Protein AF-A0AA38IEZ6-F1 (afdb_monomer_lite)

Organism: NCBI:txid2755281

Radius of gyration: 25.84 Å; chains: 1; bounding box: 54×24×77 Å

pLDDT: mean 73.47, std 15.0, range [37.97, 95.12]

Structure (mmCIF, N/CA/C/O backbone):
data_AF-A0AA38IEZ6-F1
#
_entry.id   AF-A0AA38IEZ6-F1
#
loop_
_atom_site.group_PDB
_atom_site.id
_atom_site.type_symbol
_atom_site.label_atom_id
_atom_site.label_alt_id
_atom_site.label_comp_id
_atom_site.label_asym_id
_atom_site.label_entity_id
_atom_site.label_seq_id
_atom_site.pdbx_PDB_ins_code
_atom_site.Cartn_x
_atom_site.Cartn_y
_atom_site.Cartn_z
_atom_site.occupancy
_atom_site.B_iso_or_equiv
_atom_site.auth_seq_id
_atom_site.auth_comp_id
_atom_site.auth_asym_id
_atom_site.auth_atom_id
_atom_site.pdbx_PDB_model_num
ATOM 1 N N . MET A 1 1 ? -11.748 -9.003 -2.152 1.00 40.09 1 MET A N 1
ATOM 2 C CA . MET A 1 1 ? -10.817 -9.930 -2.832 1.00 40.09 1 MET A CA 1
ATOM 3 C C . MET A 1 1 ? -11.011 -9.912 -4.355 1.00 40.09 1 MET A C 1
ATOM 5 O O . MET A 1 1 ? -10.017 -9.754 -5.035 1.00 40.09 1 MET A O 1
ATOM 9 N N . HIS A 1 2 ? -12.247 -9.848 -4.873 1.00 40.97 2 HIS A N 1
ATOM 10 C CA . HIS A 1 2 ? -12.588 -9.765 -6.315 1.00 40.97 2 HIS A CA 1
ATOM 11 C C . HIS A 1 2 ? -11.983 -8.635 -7.182 1.00 40.97 2 HIS A C 1
ATOM 13 O O . HIS A 1 2 ? -12.006 -8.731 -8.404 1.00 40.97 2 HIS A O 1
ATOM 19 N N . VAL A 1 3 ? -11.474 -7.542 -6.604 1.00 42.28 3 VAL A N 1
ATOM 20 C CA . VAL A 1 3 ? -10.930 -6.420 -7.402 1.00 42.28 3 VAL A CA 1
ATOM 21 C C . VAL A 1 3 ? -9.571 -6.771 -8.020 1.00 42.28 3 VAL A C 1
ATOM 23 O O . VAL A 1 3 ? -9.247 -6.277 -9.100 1.00 42.28 3 VAL A O 1
ATOM 26 N N . TRP A 1 4 ? -8.796 -7.625 -7.344 1.00 40.91 4 TRP A N 1
ATOM 27 C CA . TRP A 1 4 ? -7.467 -8.042 -7.787 1.00 40.91 4 TRP A CA 1
ATOM 28 C C . TRP A 1 4 ? -7.531 -9.056 -8.926 1.00 40.91 4 TRP A C 1
ATOM 30 O O . TRP A 1 4 ? -6.779 -8.903 -9.883 1.00 40.91 4 TRP A O 1
ATOM 40 N N . ASP A 1 5 ? -8.480 -9.993 -8.874 1.00 44.06 5 ASP A N 1
ATOM 41 C CA . ASP A 1 5 ? -8.649 -11.026 -9.903 1.00 44.06 5 ASP A CA 1
ATOM 42 C C . ASP A 1 5 ? -8.989 -10.396 -11.269 1.00 44.06 5 ASP A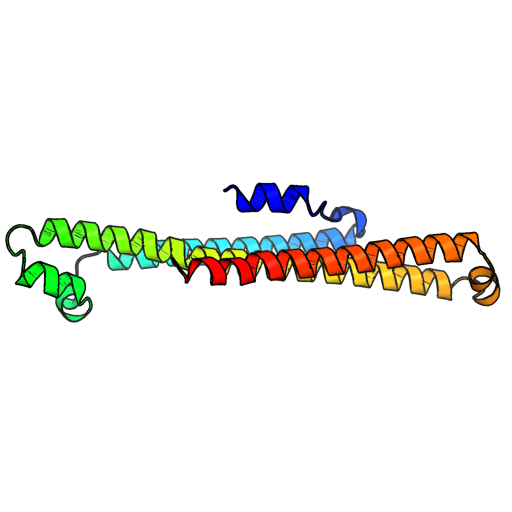 C 1
ATOM 44 O O . ASP A 1 5 ? -8.340 -10.683 -12.275 1.00 44.06 5 ASP A O 1
ATOM 48 N N . ASN A 1 6 ? -9.881 -9.396 -11.282 1.00 44.28 6 ASN A N 1
ATOM 49 C CA . ASN A 1 6 ? -10.198 -8.633 -12.497 1.00 44.28 6 ASN A CA 1
ATOM 50 C C . ASN A 1 6 ? -9.051 -7.718 -12.970 1.00 44.28 6 ASN A C 1
ATOM 52 O O . ASN A 1 6 ? -8.988 -7.372 -14.143 1.00 44.28 6 ASN A O 1
ATOM 56 N N . LEU A 1 7 ? -8.161 -7.267 -12.075 1.00 41.12 7 LEU A N 1
ATOM 57 C CA . LEU A 1 7 ? -6.983 -6.472 -12.460 1.00 41.12 7 LEU A CA 1
ATOM 58 C C . LEU A 1 7 ? -5.902 -7.342 -13.105 1.00 41.12 7 LEU A C 1
ATOM 60 O O . LEU A 1 7 ? -5.238 -6.884 -14.031 1.00 41.12 7 LEU A O 1
ATOM 64 N N . SER A 1 8 ? -5.718 -8.573 -12.626 1.00 45.84 8 SER A N 1
ATOM 65 C CA . SER A 1 8 ? -4.728 -9.501 -13.176 1.00 45.84 8 SER A CA 1
ATOM 66 C C . SER A 1 8 ? -5.101 -10.057 -14.549 1.00 45.84 8 SER A C 1
ATOM 68 O O . SER A 1 8 ? -4.201 -10.376 -15.322 1.00 45.84 8 SER A O 1
ATOM 70 N N . GLU A 1 9 ? -6.395 -10.155 -14.866 1.00 46.94 9 GLU A N 1
ATOM 71 C CA . GLU A 1 9 ? -6.867 -10.671 -16.159 1.00 46.94 9 GLU A CA 1
ATOM 72 C C . GLU A 1 9 ? -6.794 -9.631 -17.289 1.00 46.94 9 GLU A C 1
ATOM 74 O O . GLU A 1 9 ? -6.421 -9.975 -18.409 1.00 46.94 9 GLU A O 1
ATOM 79 N N . GLU A 1 10 ? -7.078 -8.353 -17.012 1.00 45.31 10 GLU A N 1
ATOM 80 C CA . GLU A 1 10 ? -7.051 -7.290 -18.036 1.00 45.31 10 GLU A CA 1
ATOM 81 C C . GLU A 1 10 ? -5.640 -6.753 -18.324 1.00 45.31 10 GLU A C 1
ATOM 83 O O . GLU A 1 10 ? -5.373 -6.219 -19.397 1.00 45.31 10 GLU A O 1
ATOM 88 N N . LEU A 1 11 ? -4.712 -6.888 -17.377 1.00 47.78 11 LEU A N 1
ATOM 89 C CA . LEU A 1 11 ? -3.379 -6.295 -17.444 1.00 47.78 11 LEU A CA 1
ATOM 90 C C . LEU A 1 11 ? -2.327 -7.384 -17.257 1.00 47.78 11 LEU A C 1
ATOM 92 O O . LEU A 1 11 ? -1.757 -7.498 -16.180 1.00 47.78 11 LEU A O 1
ATOM 96 N N . THR A 1 12 ? -2.029 -8.162 -18.306 1.00 53.09 12 THR A N 1
ATOM 97 C CA . THR A 1 12 ? -0.902 -9.124 -18.314 1.00 53.09 12 THR A CA 1
ATOM 98 C C . THR A 1 12 ? 0.383 -8.381 -17.957 1.00 53.09 12 THR A C 1
ATOM 100 O O . THR A 1 12 ? 0.926 -7.717 -18.830 1.00 53.09 12 THR A O 1
ATOM 103 N N . PRO A 1 13 ? 0.903 -8.404 -16.721 1.00 55.72 13 PRO A N 1
ATOM 104 C CA . PRO A 1 13 ? 2.008 -7.529 -16.345 1.00 55.72 13 PRO A CA 1
ATOM 105 C C . PRO A 1 13 ? 3.244 -7.863 -17.189 1.00 55.72 13 PRO A C 1
ATOM 107 O O . PRO A 1 13 ? 3.485 -9.024 -17.511 1.00 55.72 13 PRO A O 1
ATOM 110 N N . TRP A 1 14 ? 4.021 -6.849 -17.591 1.00 58.88 14 TRP A N 1
ATOM 111 C CA . TRP A 1 14 ? 5.338 -7.136 -18.161 1.00 58.88 14 TRP A CA 1
ATOM 112 C C . TRP A 1 14 ? 6.157 -7.868 -17.116 1.00 58.88 14 TRP A C 1
ATOM 114 O O . TRP A 1 14 ? 6.296 -7.383 -15.989 1.00 58.88 14 TRP A O 1
ATOM 124 N N . ASP A 1 15 ? 6.662 -9.030 -17.510 1.00 60.34 15 ASP A N 1
ATOM 125 C CA . ASP A 1 15 ? 7.469 -9.841 -16.629 1.00 60.34 15 ASP A CA 1
ATOM 126 C C . ASP A 1 15 ? 8.723 -9.052 -16.240 1.00 60.34 15 ASP A C 1
ATOM 128 O O . ASP A 1 15 ? 9.416 -8.491 -17.096 1.00 60.34 15 ASP A O 1
ATOM 132 N N . ILE A 1 16 ? 8.994 -8.965 -14.939 1.00 59.84 16 ILE A N 1
ATOM 133 C CA . ILE A 1 16 ? 10.110 -8.175 -14.394 1.00 59.84 16 ILE A CA 1
ATOM 134 C C . ILE A 1 16 ? 11.444 -8.718 -14.935 1.00 59.84 16 ILE A C 1
ATOM 136 O O . ILE A 1 16 ? 12.420 -7.973 -15.083 1.00 59.84 16 ILE A O 1
ATOM 140 N N . ASP A 1 17 ? 11.460 -9.993 -15.318 1.00 58.56 17 ASP A N 1
ATOM 141 C CA . ASP A 1 17 ? 12.604 -10.684 -15.901 1.00 58.56 17 ASP A CA 1
ATOM 142 C C . ASP A 1 17 ? 12.921 -10.237 -17.337 1.00 58.56 17 ASP A C 1
ATOM 144 O O . ASP A 1 17 ? 14.074 -10.315 -17.770 1.00 58.56 17 ASP A O 1
ATOM 148 N N . ALA A 1 18 ? 11.962 -9.633 -18.048 1.00 60.78 18 ALA A N 1
ATOM 149 C CA . ALA A 1 18 ? 12.185 -9.065 -19.378 1.00 60.78 18 ALA A CA 1
ATOM 150 C C . ALA A 1 18 ? 13.033 -7.776 -19.355 1.00 60.78 18 ALA A C 1
ATOM 152 O O . ALA A 1 18 ? 13.554 -7.356 -20.388 1.00 60.78 18 ALA A O 1
ATOM 153 N N . ALA A 1 19 ? 13.204 -7.137 -18.190 1.00 58.97 19 ALA A N 1
ATOM 154 C CA . ALA A 1 19 ? 13.924 -5.867 -18.050 1.00 58.97 19 ALA A CA 1
ATOM 155 C C . ALA A 1 19 ? 15.460 -6.014 -17.943 1.00 58.97 19 ALA A C 1
ATOM 157 O O . ALA A 1 19 ? 16.176 -5.015 -17.782 1.00 58.97 19 ALA A O 1
ATOM 158 N N . GLY A 1 20 ? 15.972 -7.246 -18.002 1.00 68.25 20 GLY A N 1
ATOM 159 C CA . GLY A 1 20 ? 17.384 -7.579 -17.824 1.00 68.25 20 GLY A CA 1
ATOM 160 C C . GLY A 1 20 ? 17.805 -7.700 -16.347 1.00 68.25 20 GLY A C 1
ATOM 161 O O . GLY A 1 20 ? 17.210 -7.078 -15.458 1.00 68.25 20 GLY A O 1
ATOM 162 N N . PRO A 1 21 ? 18.870 -8.469 -16.050 1.00 72.94 21 PRO A N 1
ATOM 163 C CA . PRO A 1 21 ? 19.185 -8.944 -14.696 1.00 72.94 21 PRO A CA 1
ATOM 164 C C . PRO A 1 21 ? 19.508 -7.820 -13.701 1.00 72.94 21 PRO A C 1
ATOM 166 O O . PRO A 1 21 ? 19.157 -7.893 -12.522 1.00 72.94 21 PRO A O 1
ATOM 169 N N . GLN A 1 22 ? 20.139 -6.737 -14.162 1.00 73.94 22 GLN A N 1
ATOM 170 C CA . GLN A 1 22 ? 20.483 -5.598 -13.306 1.00 73.94 22 GLN A CA 1
ATOM 171 C C . GLN A 1 22 ? 19.254 -4.745 -12.950 1.00 73.94 22 GLN A C 1
ATOM 173 O O . GLN A 1 22 ? 19.155 -4.222 -11.837 1.00 73.94 22 GLN A O 1
ATOM 178 N N . THR A 1 23 ? 18.297 -4.625 -13.875 1.00 70.19 23 THR A N 1
ATOM 179 C CA . THR A 1 23 ? 17.036 -3.902 -13.658 1.00 70.19 23 THR A CA 1
ATOM 180 C C . THR A 1 23 ? 16.113 -4.682 -12.737 1.00 70.19 23 THR A C 1
ATOM 182 O O . THR A 1 23 ? 15.626 -4.105 -11.766 1.00 70.19 23 THR A O 1
ATOM 185 N N . SER A 1 24 ? 15.946 -5.984 -12.989 1.00 74.31 24 SER A N 1
ATOM 186 C CA . SER A 1 24 ? 15.128 -6.880 -12.163 1.00 74.31 24 SER A CA 1
ATOM 187 C C . SER A 1 24 ? 15.598 -6.857 -10.703 1.00 74.31 24 SER A C 1
ATOM 189 O O . SER A 1 24 ? 14.815 -6.574 -9.796 1.00 74.31 24 SER A O 1
ATOM 191 N N . LYS A 1 25 ? 16.913 -6.955 -10.458 1.00 78.62 25 LYS A N 1
ATOM 192 C CA . LYS A 1 25 ? 17.486 -6.880 -9.100 1.00 78.62 25 LYS A CA 1
ATOM 193 C C . LYS A 1 25 ? 17.247 -5.536 -8.396 1.00 78.62 25 LYS A C 1
ATOM 195 O O . LYS A 1 25 ? 17.080 -5.503 -7.177 1.00 78.62 25 LYS A O 1
ATOM 200 N N . SER A 1 26 ? 17.250 -4.423 -9.133 1.00 78.62 26 SER A N 1
ATOM 201 C CA . SER A 1 26 ? 16.949 -3.096 -8.571 1.00 78.62 26 SER A CA 1
ATOM 202 C C . SER A 1 26 ? 15.469 -2.965 -8.203 1.00 78.62 26 SER A C 1
ATOM 204 O O . SER A 1 26 ? 15.147 -2.505 -7.106 1.00 78.62 26 SER A O 1
ATOM 206 N N . ILE A 1 27 ? 14.579 -3.438 -9.079 1.00 79.56 27 ILE A N 1
ATOM 207 C CA . ILE A 1 27 ? 13.128 -3.447 -8.858 1.00 79.56 27 ILE A CA 1
ATOM 208 C C . ILE A 1 27 ? 12.779 -4.335 -7.656 1.00 79.56 27 ILE A C 1
ATOM 210 O O . ILE A 1 27 ? 12.079 -3.883 -6.754 1.00 79.56 27 ILE A O 1
ATOM 214 N N . GLN A 1 28 ? 13.351 -5.540 -7.563 1.00 80.88 28 GLN A N 1
ATOM 215 C CA . GLN A 1 28 ? 13.147 -6.445 -6.424 1.00 80.88 28 GLN A CA 1
ATOM 216 C C . GLN A 1 28 ? 13.588 -5.838 -5.086 1.00 80.88 28 GLN A C 1
ATOM 218 O O . GLN A 1 28 ? 12.910 -6.009 -4.073 1.00 80.88 28 GLN A O 1
ATOM 223 N N . ARG A 1 29 ? 14.709 -5.104 -5.053 1.00 82.75 29 ARG A N 1
ATOM 224 C CA . ARG A 1 29 ? 15.140 -4.402 -3.832 1.00 82.75 29 ARG A CA 1
ATOM 225 C C . ARG A 1 29 ? 14.131 -3.339 -3.409 1.00 82.75 29 ARG A C 1
ATOM 227 O O . ARG A 1 29 ? 13.819 -3.254 -2.228 1.00 82.75 29 ARG A O 1
ATOM 234 N N . GLN A 1 30 ? 13.623 -2.559 -4.360 1.00 83.31 30 GLN A N 1
ATOM 235 C CA . GLN A 1 30 ? 12.640 -1.511 -4.082 1.00 83.31 30 GLN A CA 1
ATOM 236 C C . GLN A 1 30 ? 11.296 -2.095 -3.633 1.00 83.31 30 GLN A C 1
ATOM 238 O O . GLN A 1 30 ? 10.728 -1.597 -2.665 1.00 83.31 30 GLN A O 1
ATOM 243 N N . LEU A 1 31 ? 10.835 -3.181 -4.262 1.00 82.56 31 LEU A N 1
ATOM 244 C CA . LEU A 1 31 ? 9.654 -3.936 -3.827 1.00 82.56 31 LEU A CA 1
ATOM 245 C C . LEU A 1 31 ? 9.791 -4.384 -2.373 1.00 82.56 31 LEU A C 1
ATOM 247 O O . LEU A 1 31 ? 8.929 -4.072 -1.560 1.00 82.56 31 LEU A O 1
ATOM 251 N N . ARG A 1 32 ? 10.925 -4.994 -2.014 1.00 84.00 32 ARG A N 1
ATOM 252 C CA . ARG A 1 32 ? 11.183 -5.422 -0.634 1.00 84.00 32 ARG A CA 1
ATOM 253 C C . ARG A 1 32 ? 11.159 -4.255 0.358 1.00 84.00 32 ARG A C 1
ATOM 255 O O . ARG A 1 32 ? 10.655 -4.398 1.466 1.00 84.00 32 ARG A O 1
ATOM 262 N N . THR A 1 33 ? 11.692 -3.089 -0.013 1.00 85.81 33 THR A N 1
ATOM 263 C CA . THR A 1 33 ? 11.619 -1.891 0.841 1.00 85.81 33 THR A CA 1
ATOM 264 C C . THR A 1 33 ? 10.176 -1.435 1.049 1.00 85.81 33 THR A C 1
ATOM 266 O O . THR A 1 33 ? 9.795 -1.121 2.174 1.00 85.81 33 THR A O 1
ATOM 269 N N . VAL A 1 34 ? 9.365 -1.422 -0.011 1.00 85.94 34 VAL A N 1
ATOM 270 C CA . VAL A 1 34 ? 7.946 -1.044 0.060 1.00 85.94 34 VAL A CA 1
ATOM 271 C C . VAL A 1 34 ? 7.163 -2.037 0.917 1.00 85.94 34 VAL A C 1
ATOM 273 O O . VAL A 1 34 ? 6.398 -1.611 1.777 1.00 85.94 34 VAL A O 1
ATOM 276 N N . GLU A 1 35 ? 7.402 -3.338 0.755 1.00 86.75 35 GLU A N 1
ATOM 277 C CA . GLU A 1 35 ? 6.793 -4.390 1.578 1.00 86.75 35 GLU A CA 1
ATOM 278 C C . GLU A 1 35 ? 7.089 -4.193 3.068 1.00 86.75 35 GLU A C 1
ATOM 280 O O . GLU A 1 35 ? 6.175 -4.252 3.890 1.00 86.75 35 GLU A O 1
ATOM 285 N N . ILE A 1 36 ? 8.344 -3.891 3.425 1.00 90.50 36 ILE A N 1
ATOM 286 C CA . ILE A 1 36 ? 8.733 -3.618 4.816 1.00 90.50 36 ILE A CA 1
ATOM 287 C C . ILE A 1 36 ? 7.993 -2.388 5.353 1.00 90.50 36 ILE A C 1
ATOM 289 O O . ILE A 1 36 ? 7.458 -2.433 6.458 1.00 90.50 36 ILE A O 1
ATOM 293 N N . ILE A 1 37 ? 7.920 -1.301 4.579 1.00 89.06 37 ILE A N 1
ATOM 294 C CA . ILE A 1 37 ? 7.207 -0.081 4.988 1.00 89.06 37 ILE A CA 1
ATOM 295 C C . ILE A 1 37 ? 5.720 -0.372 5.215 1.00 89.06 37 ILE A C 1
ATOM 297 O O . ILE A 1 37 ? 5.166 0.037 6.234 1.00 89.06 37 ILE A O 1
ATOM 301 N N . VAL A 1 38 ? 5.079 -1.104 4.300 1.00 87.94 38 VAL A N 1
ATOM 302 C CA . VAL A 1 38 ? 3.666 -1.490 4.421 1.00 87.94 38 VAL A CA 1
ATOM 303 C C . VAL A 1 38 ? 3.447 -2.378 5.645 1.00 87.94 38 VAL A C 1
ATOM 305 O O . VAL A 1 38 ? 2.492 -2.162 6.387 1.00 87.94 38 VAL A O 1
ATOM 308 N N . MET A 1 39 ? 4.337 -3.337 5.899 1.00 90.25 39 MET A N 1
ATOM 309 C CA . MET A 1 39 ? 4.261 -4.204 7.075 1.00 90.25 39 MET A CA 1
ATOM 310 C C . MET A 1 39 ? 4.368 -3.399 8.376 1.00 90.25 39 MET A C 1
ATOM 312 O O . MET A 1 39 ? 3.559 -3.587 9.283 1.00 90.25 39 MET A O 1
ATOM 316 N N . VAL A 1 40 ? 5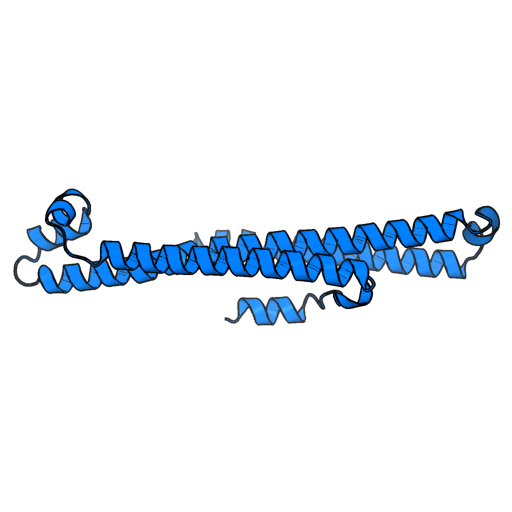.318 -2.465 8.459 1.00 92.56 40 VAL A N 1
ATOM 317 C CA . VAL A 1 40 ? 5.475 -1.579 9.623 1.00 92.56 40 VAL A CA 1
ATOM 318 C C . VAL A 1 40 ? 4.243 -0.689 9.804 1.00 92.56 40 VAL A C 1
ATOM 320 O O . VAL A 1 40 ? 3.759 -0.544 10.925 1.00 92.56 40 VAL A O 1
ATOM 323 N N . ALA A 1 41 ? 3.692 -0.138 8.720 1.00 89.38 41 ALA A N 1
ATOM 324 C CA . ALA A 1 41 ? 2.476 0.670 8.770 1.00 89.38 41 ALA A CA 1
ATOM 325 C C . ALA A 1 41 ? 1.268 -0.141 9.267 1.00 89.38 41 ALA A C 1
ATOM 327 O O . ALA A 1 41 ? 0.528 0.329 10.130 1.00 89.38 41 ALA A O 1
ATOM 328 N N . LEU A 1 42 ? 1.104 -1.381 8.793 1.00 89.00 42 LEU A N 1
ATOM 329 C CA . LEU A 1 42 ? 0.052 -2.289 9.253 1.00 89.00 42 LEU A CA 1
ATOM 330 C C . LEU A 1 42 ? 0.190 -2.604 10.744 1.00 89.00 42 LEU A C 1
ATOM 332 O O . LEU A 1 42 ? -0.777 -2.458 11.493 1.00 89.00 42 LEU A O 1
ATOM 336 N N . LEU A 1 43 ? 1.391 -2.961 11.203 1.00 91.50 43 LEU A N 1
ATOM 337 C CA . LEU A 1 43 ? 1.652 -3.189 12.626 1.00 91.50 43 LEU A CA 1
ATOM 338 C C . LEU A 1 43 ? 1.351 -1.938 13.461 1.00 91.50 43 LEU A C 1
ATOM 340 O O . LEU A 1 43 ? 0.715 -2.045 14.508 1.00 91.50 43 LEU A O 1
ATOM 344 N N . GLY A 1 44 ? 1.728 -0.755 12.970 1.00 91.12 44 GLY A N 1
ATOM 345 C CA . GLY A 1 44 ? 1.406 0.524 13.600 1.00 91.12 44 GLY A CA 1
ATOM 346 C C . GLY A 1 44 ? -0.100 0.763 13.718 1.00 91.12 44 GLY A C 1
ATOM 347 O O . GLY A 1 44 ? -0.572 1.155 14.782 1.00 91.12 44 GLY A O 1
ATOM 348 N N . THR A 1 45 ? -0.876 0.470 12.671 1.00 88.81 45 THR A N 1
ATOM 349 C CA . THR A 1 45 ? -2.344 0.617 12.704 1.00 88.81 45 THR A CA 1
ATOM 350 C C . THR A 1 45 ? -3.015 -0.361 13.661 1.00 88.81 45 THR A C 1
ATOM 352 O O . THR A 1 45 ? -3.935 0.027 14.376 1.00 88.81 45 THR A O 1
ATOM 355 N N . VAL A 1 46 ? -2.525 -1.600 13.740 1.00 87.50 46 VAL A N 1
ATOM 356 C CA . VAL A 1 46 ? -3.011 -2.594 14.704 1.00 87.50 46 VAL A CA 1
ATOM 357 C C . VAL A 1 46 ? -2.688 -2.149 16.128 1.00 87.50 46 VAL A C 1
ATOM 359 O O . VAL A 1 46 ? -3.571 -2.153 16.982 1.00 87.50 46 VAL A O 1
ATOM 362 N N . PHE A 1 47 ? -1.456 -1.702 16.380 1.00 90.31 47 PHE A N 1
ATOM 363 C CA . PHE A 1 47 ? -1.038 -1.209 17.692 1.00 90.31 47 PHE A CA 1
ATOM 364 C C . PHE A 1 47 ? -1.847 0.018 18.128 1.00 90.31 47 PHE A C 1
ATOM 366 O O . PHE A 1 47 ? -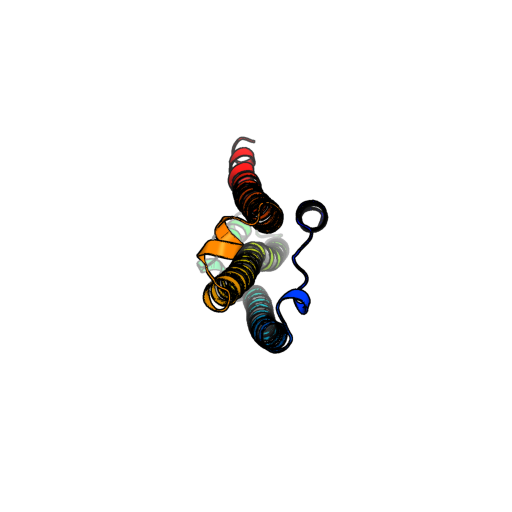2.336 0.064 19.256 1.00 90.31 47 PHE A O 1
ATOM 373 N N . ALA A 1 48 ? -2.059 0.975 17.222 1.00 87.56 48 ALA A N 1
ATOM 374 C CA . ALA A 1 48 ? -2.917 2.128 17.469 1.00 87.56 48 ALA A CA 1
ATOM 375 C C . ALA A 1 48 ? -4.361 1.699 17.769 1.00 87.56 48 ALA A C 1
ATOM 377 O O . ALA A 1 48 ? -4.947 2.163 18.742 1.00 87.56 48 ALA A O 1
ATOM 378 N N . GLY A 1 49 ? -4.915 0.763 16.991 1.00 85.62 49 GLY A N 1
ATOM 379 C CA . GLY A 1 49 ? -6.243 0.196 17.229 1.00 85.62 49 GLY A CA 1
ATOM 380 C C . GLY A 1 49 ? -6.373 -0.433 18.618 1.00 85.62 49 GLY A C 1
ATOM 381 O O . GLY A 1 49 ? -7.331 -0.148 19.331 1.00 85.62 49 GLY A O 1
ATOM 382 N N . PHE A 1 50 ? -5.384 -1.222 19.047 1.00 85.38 50 PHE A N 1
ATOM 383 C CA . PHE A 1 50 ? -5.350 -1.790 20.398 1.00 85.38 50 PHE A CA 1
ATOM 384 C C . PHE A 1 50 ? -5.248 -0.722 21.489 1.00 85.38 50 PHE A C 1
ATOM 386 O O . PHE A 1 50 ? -5.932 -0.841 22.506 1.00 85.38 50 PHE A O 1
ATOM 393 N N . ALA A 1 51 ? -4.457 0.333 21.280 1.00 85.62 51 ALA A N 1
ATOM 394 C CA . ALA A 1 51 ? -4.343 1.434 22.234 1.00 85.62 51 ALA A CA 1
ATOM 395 C C . ALA A 1 51 ? -5.700 2.115 22.503 1.00 85.62 51 ALA A C 1
ATOM 397 O O . ALA A 1 51 ? -5.967 2.497 23.637 1.00 85.62 51 ALA A O 1
ATOM 398 N N . PHE A 1 52 ? -6.589 2.190 21.505 1.00 81.81 52 PHE A N 1
ATOM 399 C CA . PHE A 1 52 ? -7.950 2.725 21.671 1.00 81.81 52 PHE A CA 1
ATOM 400 C C . PHE A 1 52 ? -8.923 1.779 22.397 1.00 81.81 52 PHE A C 1
ATOM 402 O O . PHE A 1 52 ? -9.928 2.223 22.967 1.00 81.81 52 PHE A O 1
ATOM 409 N N . VAL A 1 53 ? -8.648 0.472 22.403 1.00 81.81 53 VAL A N 1
ATOM 410 C CA . VAL A 1 53 ? -9.471 -0.508 23.130 1.00 81.81 53 VAL A CA 1
ATOM 411 C C . VAL A 1 53 ? -9.235 -0.405 24.636 1.00 81.81 53 VAL A C 1
ATOM 413 O O . VAL A 1 53 ? -10.187 -0.568 25.404 1.00 81.81 53 VAL A O 1
ATOM 416 N N . VAL A 1 54 ? -8.014 -0.069 25.068 1.00 83.31 54 VAL A N 1
ATOM 417 C CA . VAL A 1 54 ? -7.690 0.104 26.491 1.00 83.31 54 VAL A CA 1
ATOM 418 C C . VAL A 1 54 ? -8.595 1.193 27.088 1.00 83.31 54 VAL A C 1
ATOM 420 O O . VAL A 1 54 ? -8.625 2.309 26.575 1.00 83.31 54 VAL A O 1
ATOM 423 N N . PRO A 1 55 ? -9.409 0.879 28.111 1.00 75.00 55 PRO A N 1
ATOM 424 C CA . PRO A 1 55 ? -10.307 1.851 28.719 1.00 75.00 55 PRO A CA 1
ATOM 425 C C . PRO A 1 55 ? -9.509 2.929 29.456 1.00 75.00 55 PRO A C 1
ATOM 427 O O . PRO A 1 55 ? -8.648 2.619 30.278 1.00 75.00 55 PRO A O 1
ATOM 430 N N . SER A 1 56 ? -9.818 4.190 29.168 1.00 80.94 56 SER A N 1
ATOM 431 C CA . SER A 1 56 ? -9.277 5.357 29.859 1.00 80.94 56 SER A CA 1
ATOM 432 C C . SER A 1 56 ? -10.420 6.231 30.360 1.00 80.94 56 SER A C 1
ATOM 434 O O . SER A 1 56 ? -11.444 6.373 29.693 1.00 80.94 56 SER A O 1
ATOM 436 N N . GLU A 1 57 ? -10.252 6.869 31.518 1.00 75.75 57 GLU A N 1
ATOM 437 C CA . GLU A 1 57 ? -11.252 7.815 32.036 1.00 75.75 57 GLU A CA 1
ATOM 438 C C . GLU A 1 57 ? -11.450 9.022 31.100 1.00 75.75 57 GLU A C 1
ATOM 440 O O . GLU A 1 57 ? -12.522 9.629 31.071 1.00 75.75 57 GLU A O 1
ATOM 445 N N . LEU A 1 58 ? -10.452 9.321 30.258 1.00 81.00 58 LEU A N 1
ATOM 446 C CA . LEU A 1 58 ? -10.546 10.352 29.222 1.00 81.00 58 LEU A CA 1
ATOM 447 C C . LEU A 1 58 ? -11.473 9.975 28.056 1.00 81.00 58 LEU A C 1
ATOM 449 O O . LEU A 1 58 ? -11.868 10.859 27.289 1.00 81.00 58 LEU A O 1
ATOM 453 N N . ASP A 1 59 ? -11.838 8.700 27.899 1.00 80.44 59 ASP A N 1
ATOM 454 C CA . ASP A 1 59 ? -12.631 8.231 26.756 1.00 80.44 59 ASP A CA 1
ATOM 455 C C . ASP A 1 59 ? -14.009 8.895 26.715 1.00 80.44 59 ASP A C 1
ATOM 457 O O . ASP A 1 59 ? -14.514 9.220 25.642 1.00 80.44 59 ASP A O 1
ATOM 461 N N . TYR A 1 60 ? -14.588 9.168 27.884 1.00 76.12 60 TYR A N 1
ATOM 462 C CA . TYR A 1 60 ? -15.872 9.852 28.008 1.00 76.12 60 TYR A CA 1
ATOM 463 C C . TYR A 1 60 ? -15.831 11.297 27.489 1.00 76.12 60 TYR A C 1
ATOM 465 O O . TYR A 1 60 ? -16.819 11.807 26.962 1.00 76.12 60 TYR A O 1
ATOM 473 N N . GLN A 1 61 ? -14.684 11.964 27.633 1.00 79.38 61 GLN A N 1
ATOM 474 C CA . GLN A 1 61 ? -14.487 13.336 27.160 1.00 79.38 61 GLN A CA 1
ATOM 475 C C . GLN A 1 61 ? -14.080 13.379 25.684 1.00 79.38 61 GLN A C 1
ATOM 477 O O . GLN A 1 61 ? -14.430 14.318 24.975 1.00 79.38 61 GLN A O 1
ATOM 482 N N . THR A 1 62 ? -13.361 12.356 25.222 1.00 81.88 62 THR A N 1
ATOM 483 C CA . THR A 1 62 ? -12.763 12.320 23.882 1.00 81.88 62 THR A CA 1
ATOM 484 C C . THR A 1 62 ? -13.729 11.764 22.837 1.00 81.88 62 THR A C 1
ATOM 486 O O . THR A 1 62 ? -13.784 12.260 21.712 1.00 81.88 62 THR A O 1
ATOM 489 N N . PHE A 1 63 ? -14.527 10.753 23.191 1.00 85.94 63 PHE A N 1
ATOM 490 C CA . PHE A 1 63 ? -15.422 10.071 22.260 1.00 85.94 63 PHE A CA 1
ATOM 491 C C . PHE A 1 63 ? -16.883 10.431 22.515 1.00 85.94 63 PHE A C 1
ATOM 493 O O . PHE A 1 63 ? -17.529 9.914 23.427 1.00 85.94 63 PHE A O 1
ATOM 500 N N . PHE A 1 64 ? -17.447 11.252 21.626 1.00 88.50 64 PHE A N 1
ATOM 501 C CA . PHE A 1 64 ? -18.856 11.655 21.680 1.00 88.50 64 PHE A CA 1
ATOM 502 C C . PHE A 1 64 ? -19.825 10.460 21.753 1.00 88.50 64 PHE A C 1
ATOM 504 O O . PHE A 1 64 ? -20.805 10.496 22.493 1.00 88.50 64 PHE A O 1
ATOM 511 N N . VAL A 1 65 ? -19.525 9.372 21.036 1.00 89.94 65 VAL A N 1
ATOM 512 C CA . VAL A 1 65 ? -20.364 8.162 21.016 1.00 89.94 65 VAL A CA 1
ATOM 513 C C . VAL A 1 65 ? -20.394 7.466 22.380 1.00 89.94 65 VAL A C 1
ATOM 515 O O . VAL A 1 65 ? -21.454 7.017 22.808 1.00 89.94 65 VAL A O 1
ATOM 518 N N . VAL A 1 66 ? -19.265 7.425 23.097 1.00 89.69 66 VAL A N 1
ATOM 519 C CA . VAL A 1 66 ? -19.184 6.828 24.442 1.00 89.69 66 VAL A CA 1
ATOM 520 C C . VAL A 1 66 ? -20.030 7.630 25.430 1.00 89.69 66 VAL A C 1
ATOM 522 O O . VAL A 1 66 ? -20.793 7.051 26.205 1.00 89.69 66 VAL A O 1
ATOM 525 N N . LYS A 1 67 ? -19.968 8.964 25.344 1.00 89.56 67 LYS A N 1
ATOM 526 C CA . LYS A 1 67 ? -20.828 9.853 26.131 1.00 89.56 67 LYS A CA 1
ATOM 527 C C . LYS A 1 67 ? -22.311 9.605 25.850 1.00 89.56 67 LYS A C 1
ATOM 529 O O . LYS A 1 67 ? -23.084 9.374 26.774 1.00 89.56 67 LYS A O 1
ATOM 534 N N . LEU A 1 68 ? -22.695 9.560 24.575 1.00 93.00 68 LEU A N 1
ATOM 535 C CA . LEU A 1 68 ? -24.083 9.345 24.164 1.00 93.00 68 LEU A CA 1
ATOM 536 C C . LEU A 1 68 ? -24.639 7.995 24.651 1.00 93.00 68 LEU A C 1
ATOM 538 O O . LEU A 1 68 ? -25.773 7.938 25.128 1.00 93.00 68 LEU A O 1
ATOM 542 N N . ILE A 1 69 ? -23.830 6.932 24.582 1.00 92.62 69 ILE A N 1
ATOM 543 C CA . ILE A 1 69 ? -24.163 5.601 25.111 1.00 92.62 69 ILE A CA 1
ATOM 544 C C . ILE A 1 69 ? -24.391 5.654 26.625 1.00 92.62 69 ILE A C 1
ATOM 546 O O . ILE A 1 69 ? -25.366 5.086 27.113 1.00 92.62 69 ILE A O 1
ATOM 550 N N . SER A 1 70 ? -23.509 6.325 27.366 1.00 89.88 70 SER A N 1
ATOM 551 C CA . SER A 1 70 ? -23.618 6.436 28.822 1.00 89.88 70 SER A CA 1
ATOM 552 C C . SER A 1 70 ? -24.862 7.216 29.253 1.00 89.88 70 SER A C 1
ATOM 554 O O . SER A 1 70 ? -25.529 6.803 30.199 1.00 89.88 70 SER A O 1
ATOM 556 N N . ASP A 1 71 ? -25.193 8.301 28.547 1.00 93.44 71 ASP A N 1
ATOM 557 C CA . ASP A 1 71 ? -26.331 9.167 28.876 1.00 93.44 71 ASP A CA 1
ATOM 558 C C . ASP A 1 71 ? -27.686 8.496 28.572 1.00 93.44 71 ASP A C 1
ATOM 560 O O . ASP A 1 71 ? -28.635 8.639 29.341 1.00 93.44 71 ASP A O 1
ATOM 564 N N . HIS A 1 72 ? -27.789 7.734 27.474 1.00 95.12 72 HIS A N 1
ATOM 565 C CA . HIS A 1 72 ? -29.065 7.159 27.012 1.00 95.12 72 HIS A CA 1
ATOM 566 C C . HIS A 1 72 ? -29.262 5.684 27.387 1.00 95.12 72 HIS A C 1
ATOM 568 O O . HIS A 1 72 ? -30.397 5.220 27.501 1.00 95.12 72 HIS A O 1
ATOM 574 N N . PHE A 1 73 ? -28.179 4.927 27.585 1.00 93.56 73 PHE A N 1
ATOM 575 C CA . PHE A 1 73 ? -28.217 3.491 27.876 1.00 93.56 73 PHE A CA 1
ATOM 576 C C . PHE A 1 73 ? -27.355 3.123 29.096 1.00 93.56 73 PHE A C 1
ATOM 578 O O . PHE A 1 73 ? -26.504 2.232 28.998 1.00 93.56 73 PHE A O 1
ATOM 585 N N . PRO A 1 74 ? -27.589 3.727 30.277 1.00 90.69 74 PRO A N 1
ATOM 586 C CA . PRO A 1 74 ? -26.723 3.559 31.447 1.00 90.69 74 PRO A CA 1
ATOM 587 C C . PRO A 1 74 ? -26.574 2.094 31.886 1.00 90.69 74 PRO A C 1
ATOM 589 O O . PRO A 1 74 ? -25.484 1.670 32.259 1.00 90.69 74 PRO A O 1
ATOM 592 N N . ASN A 1 75 ? -27.633 1.286 31.749 1.00 94.88 75 ASN A N 1
ATOM 593 C CA . ASN A 1 75 ? -27.633 -0.136 32.122 1.00 94.88 75 ASN A CA 1
ATOM 594 C C . ASN A 1 75 ? -26.851 -1.039 31.150 1.00 94.88 75 ASN A C 1
ATOM 596 O O . ASN A 1 75 ? -26.567 -2.187 31.476 1.00 94.88 75 ASN A O 1
ATOM 600 N N . LYS A 1 76 ? -26.550 -0.561 29.935 1.00 93.00 76 LYS A N 1
ATOM 601 C CA . LYS A 1 76 ? -25.857 -1.324 28.879 1.00 93.00 76 LYS A CA 1
ATOM 602 C C . LYS A 1 76 ? -24.574 -0.639 28.403 1.00 93.00 76 LYS A C 1
ATOM 604 O O . LYS A 1 76 ? -24.008 -1.043 27.386 1.00 93.00 76 LYS A O 1
ATOM 609 N N . LYS A 1 77 ? -24.123 0.396 29.117 1.00 89.94 77 LYS A N 1
ATOM 610 C CA . LYS A 1 77 ? -23.054 1.287 28.663 1.00 89.94 77 LYS A CA 1
ATOM 611 C C . LYS A 1 77 ? -21.741 0.550 28.408 1.00 89.94 77 LYS A C 1
ATOM 613 O O . LYS A 1 77 ? -21.118 0.787 27.379 1.00 89.94 77 LYS A O 1
ATOM 618 N N . ASP A 1 78 ? -21.367 -0.388 29.277 1.00 88.00 78 ASP A N 1
ATOM 619 C CA . ASP A 1 78 ? -20.074 -1.074 29.194 1.00 88.00 78 ASP A CA 1
ATOM 620 C C . ASP A 1 78 ? -20.031 -2.014 27.984 1.00 88.00 78 ASP A C 1
ATOM 622 O O . ASP A 1 78 ? -19.083 -1.992 27.200 1.00 88.00 78 ASP A O 1
ATOM 626 N N . PHE A 1 79 ? -21.113 -2.767 27.765 1.00 91.31 79 PHE A N 1
ATOM 627 C CA . PHE A 1 79 ? -21.251 -3.657 26.613 1.00 91.31 79 PHE A CA 1
ATOM 628 C C . PHE A 1 79 ? -21.253 -2.887 25.284 1.00 91.31 79 PHE A C 1
ATOM 630 O O . PHE A 1 79 ? -20.513 -3.232 24.363 1.00 91.31 79 PHE A O 1
ATOM 637 N N . LEU A 1 80 ? -22.044 -1.813 25.187 1.00 92.12 80 LEU A N 1
ATOM 638 C CA . LEU A 1 80 ? -22.117 -0.990 23.975 1.00 92.12 80 LEU A CA 1
ATOM 639 C C . LEU A 1 80 ? -20.804 -0.244 23.703 1.00 92.12 80 LEU A C 1
ATOM 641 O O . LEU A 1 80 ? -20.374 -0.162 22.554 1.00 92.12 80 LEU A O 1
ATOM 645 N N . THR A 1 81 ? -20.133 0.247 24.747 1.00 89.69 81 THR A N 1
ATOM 646 C CA . THR A 1 81 ? -18.818 0.897 24.632 1.00 89.69 81 THR A CA 1
ATOM 647 C C . THR A 1 81 ? -17.757 -0.087 24.148 1.00 89.69 81 THR A C 1
ATOM 649 O O . THR A 1 81 ? -16.939 0.263 23.299 1.00 89.69 81 THR A O 1
ATOM 652 N N . TYR A 1 82 ? -17.791 -1.333 24.625 1.00 88.31 82 TYR A N 1
ATOM 653 C CA . TYR A 1 82 ? -16.881 -2.378 24.164 1.00 88.31 82 TYR A CA 1
ATOM 654 C C . TYR A 1 82 ? -17.090 -2.711 22.680 1.00 88.31 82 TYR A C 1
ATOM 656 O O . TYR A 1 82 ? -16.124 -2.751 21.918 1.00 88.31 82 TYR A O 1
ATOM 664 N N . ILE A 1 83 ? -18.346 -2.861 22.237 1.00 91.19 83 ILE A N 1
ATOM 665 C CA . ILE A 1 83 ? -18.672 -3.055 20.813 1.00 91.19 83 ILE A CA 1
ATOM 666 C C . ILE A 1 83 ? -18.171 -1.876 19.974 1.00 91.19 83 ILE A C 1
ATOM 668 O O . ILE A 1 83 ? -17.556 -2.082 18.929 1.00 91.19 83 ILE A O 1
ATOM 672 N N . TYR A 1 84 ? -18.397 -0.645 20.432 1.00 90.81 84 TYR A N 1
ATOM 673 C CA . TYR A 1 84 ? -17.928 0.550 19.736 1.00 90.81 84 TYR A CA 1
ATOM 674 C C . TYR A 1 84 ? -16.397 0.577 19.607 1.00 90.81 84 TYR A C 1
ATOM 676 O O . TYR A 1 84 ? -15.870 0.823 18.523 1.00 90.81 84 TYR A O 1
ATOM 684 N N . LYS A 1 85 ? -15.666 0.250 20.678 1.00 87.62 85 LYS A N 1
ATOM 685 C CA . LYS A 1 85 ? -14.198 0.154 20.658 1.00 87.62 85 LYS A CA 1
ATOM 686 C C . LYS A 1 85 ? -13.692 -0.938 19.710 1.00 87.62 85 LYS A C 1
ATOM 688 O O . LYS A 1 85 ? -12.714 -0.715 19.002 1.00 87.62 85 LYS A O 1
ATOM 693 N N . LEU A 1 86 ? -14.368 -2.086 19.629 1.00 88.56 86 LEU A N 1
ATOM 694 C CA . LEU A 1 86 ? -14.053 -3.113 18.628 1.00 88.56 86 LEU A CA 1
ATOM 695 C C . LEU A 1 86 ? -14.281 -2.605 17.198 1.00 88.56 86 LEU A C 1
ATOM 697 O O . LEU A 1 86 ? -13.464 -2.861 16.313 1.00 88.56 86 LEU A O 1
ATOM 701 N N . LEU A 1 87 ? -15.352 -1.841 16.971 1.00 90.50 87 LEU A N 1
ATOM 702 C CA . LEU A 1 87 ? -15.638 -1.242 15.668 1.00 90.50 87 LEU A CA 1
ATOM 703 C C . LEU A 1 87 ? -14.563 -0.224 15.254 1.00 90.50 87 LEU A C 1
ATOM 705 O O . LEU A 1 87 ? -14.229 -0.139 14.072 1.00 90.50 87 LEU A O 1
ATOM 709 N N . LEU A 1 88 ? -13.970 0.506 16.205 1.00 87.06 88 LEU A N 1
ATOM 710 C CA . LEU A 1 88 ? -12.841 1.403 15.933 1.00 87.06 88 LEU A CA 1
ATOM 711 C C . LEU A 1 88 ? -11.611 0.651 15.414 1.00 87.06 88 LEU A C 1
ATOM 713 O O . LEU A 1 88 ? -10.942 1.149 14.511 1.00 87.06 88 LEU A O 1
ATOM 717 N N . LEU A 1 89 ? -11.339 -0.558 15.914 1.00 86.69 89 LEU A N 1
ATOM 718 C CA . LEU A 1 89 ? -10.238 -1.392 15.418 1.00 86.69 89 LEU A CA 1
ATOM 719 C C . LEU A 1 89 ? -10.476 -1.805 13.959 1.00 86.69 89 LEU A C 1
ATOM 721 O O . LEU A 1 89 ? -9.583 -1.673 13.121 1.00 86.69 89 LEU A O 1
ATOM 725 N N . VAL A 1 90 ? -11.703 -2.223 13.635 1.00 89.25 90 VAL A N 1
ATOM 726 C CA . VAL A 1 90 ? -12.104 -2.521 12.250 1.00 89.25 90 VAL A CA 1
ATOM 727 C C . VAL A 1 90 ? -11.971 -1.275 11.373 1.00 89.25 90 VAL A C 1
ATOM 729 O O . VAL A 1 90 ? -11.400 -1.347 10.290 1.00 89.25 90 VAL A O 1
ATOM 732 N 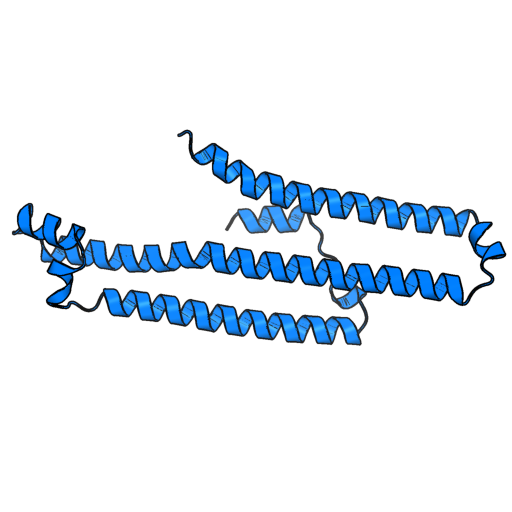N . THR A 1 91 ? -12.421 -0.121 11.867 1.00 87.56 91 THR A N 1
ATOM 733 C CA . THR A 1 91 ? -12.371 1.157 11.142 1.00 87.56 91 THR A CA 1
ATOM 734 C C . THR A 1 91 ? -10.933 1.598 10.860 1.00 87.56 91 THR A C 1
ATOM 736 O O . THR A 1 91 ? -10.626 2.059 9.759 1.00 87.56 91 THR A O 1
ATOM 739 N N . ALA A 1 92 ? -10.023 1.427 11.823 1.00 86.38 92 ALA A N 1
ATOM 740 C CA . ALA A 1 92 ? -8.604 1.726 11.646 1.00 86.38 92 ALA A CA 1
ATOM 741 C C . ALA A 1 92 ? -7.994 0.881 10.517 1.00 86.38 92 ALA A C 1
ATOM 743 O O . ALA A 1 92 ? -7.305 1.411 9.643 1.00 86.38 92 ALA A O 1
ATOM 744 N N . TYR A 1 93 ? -8.318 -0.414 10.478 1.00 85.69 93 TYR A N 1
ATOM 745 C CA . TYR A 1 93 ? -7.877 -1.313 9.414 1.00 85.69 93 TYR A CA 1
ATOM 746 C C . TYR A 1 93 ? -8.466 -0.942 8.046 1.00 85.69 93 TYR A C 1
ATOM 748 O O . TYR A 1 93 ? -7.731 -0.826 7.062 1.00 85.69 93 TYR A O 1
ATOM 756 N N . THR A 1 94 ? -9.778 -0.700 7.967 1.00 87.31 94 THR A N 1
ATOM 757 C CA . THR A 1 94 ? -10.437 -0.341 6.701 1.00 87.31 94 THR A CA 1
ATOM 758 C C . THR A 1 94 ? -9.956 1.000 6.160 1.00 87.31 94 THR A C 1
ATOM 760 O O . THR A 1 94 ? -9.907 1.174 4.949 1.00 87.31 94 THR A O 1
ATOM 763 N N . THR A 1 95 ? -9.557 1.932 7.030 1.00 85.56 95 THR A N 1
ATOM 764 C CA . THR A 1 95 ? -9.013 3.239 6.623 1.00 85.56 95 THR A CA 1
ATOM 765 C C . THR A 1 95 ? -7.570 3.132 6.123 1.00 85.56 95 THR A C 1
ATOM 767 O O . THR A 1 95 ? -7.173 3.861 5.217 1.00 85.56 95 THR A O 1
ATOM 770 N N . ALA A 1 96 ? -6.779 2.200 6.663 1.00 85.75 96 ALA A N 1
ATOM 771 C CA . ALA A 1 96 ? -5.403 1.968 6.223 1.00 85.75 96 ALA A CA 1
ATOM 772 C C . ALA A 1 96 ? -5.320 1.290 4.843 1.00 85.75 96 ALA A C 1
ATOM 774 O O . ALA A 1 96 ? -4.386 1.538 4.077 1.00 85.75 96 ALA A O 1
ATOM 775 N N . MET A 1 97 ? -6.304 0.453 4.508 1.00 83.25 97 MET A N 1
ATOM 776 C CA . MET A 1 97 ? -6.315 -0.335 3.274 1.00 83.25 97 MET A CA 1
ATOM 777 C C . MET A 1 97 ? -6.212 0.496 1.981 1.00 83.25 97 MET A C 1
ATOM 779 O O . MET A 1 97 ? -5.327 0.202 1.174 1.00 83.25 97 MET A O 1
ATOM 783 N N . PRO A 1 98 ? -7.024 1.550 1.764 1.00 83.31 98 PRO A N 1
ATOM 784 C CA . PRO A 1 98 ? -6.903 2.411 0.588 1.00 83.31 98 PRO A CA 1
ATOM 785 C C . PRO A 1 98 ? -5.511 3.028 0.429 1.00 83.31 98 PRO A C 1
ATOM 787 O O . PRO A 1 98 ? -4.984 3.072 -0.681 1.00 83.31 98 PRO A O 1
ATOM 790 N N . CYS A 1 99 ? -4.884 3.448 1.532 1.00 83.38 99 CYS A N 1
ATOM 791 C CA . CYS A 1 99 ? -3.535 4.013 1.514 1.00 83.38 99 CYS A CA 1
ATOM 792 C C . CYS A 1 99 ? -2.500 2.983 1.046 1.00 83.38 99 CYS A C 1
ATOM 794 O O . CYS A 1 99 ? -1.632 3.299 0.235 1.00 83.38 99 CYS A O 1
ATOM 796 N N . ILE A 1 100 ? -2.613 1.737 1.512 1.00 82.56 100 ILE A N 1
ATOM 797 C CA . ILE A 1 100 ? -1.730 0.642 1.098 1.00 82.56 100 ILE A CA 1
ATOM 798 C C . ILE A 1 100 ? -1.913 0.344 -0.392 1.00 82.56 100 ILE A C 1
ATOM 800 O O . ILE A 1 100 ? -0.929 0.283 -1.129 1.00 82.56 100 ILE A O 1
ATOM 804 N N . VAL A 1 101 ? -3.160 0.220 -0.855 1.00 80.69 101 VAL A N 1
ATOM 805 C CA . VAL A 1 101 ? -3.475 0.008 -2.277 1.00 80.69 101 VAL A CA 1
ATOM 806 C C . VAL A 1 101 ? -2.902 1.138 -3.132 1.00 80.69 101 VAL A C 1
ATOM 808 O O . VAL A 1 101 ? -2.286 0.874 -4.163 1.00 80.69 101 VAL A O 1
ATOM 811 N N . PHE A 1 102 ? -3.035 2.388 -2.687 1.00 80.62 102 PHE A N 1
ATOM 812 C CA . PHE A 1 102 ? -2.485 3.546 -3.385 1.00 80.62 102 PHE A CA 1
ATOM 813 C C . PHE A 1 102 ? -0.956 3.487 -3.500 1.00 80.62 102 PHE A C 1
ATOM 815 O O . PHE A 1 102 ? -0.411 3.713 -4.582 1.00 80.62 102 PHE A O 1
ATOM 822 N N . VAL A 1 103 ? -0.256 3.126 -2.418 1.00 82.44 103 VAL A N 1
ATOM 823 C CA . VAL A 1 103 ? 1.204 2.945 -2.433 1.00 82.44 103 VAL A CA 1
ATOM 824 C C . VAL A 1 103 ? 1.600 1.853 -3.423 1.00 82.44 103 VAL A C 1
ATOM 826 O O . VAL A 1 103 ? 2.460 2.097 -4.268 1.00 82.44 103 VAL A O 1
ATOM 829 N N . TYR A 1 104 ? 0.957 0.684 -3.381 1.00 79.38 104 TYR A N 1
ATOM 830 C CA . TYR A 1 104 ? 1.245 -0.399 -4.327 1.00 79.38 104 TYR A CA 1
ATOM 831 C C . TYR A 1 104 ? 1.008 0.021 -5.777 1.00 79.38 104 TYR A C 1
ATOM 833 O O . TYR A 1 104 ? 1.869 -0.209 -6.626 1.00 79.38 104 TYR A O 1
ATOM 841 N N . CYS A 1 105 ? -0.113 0.686 -6.059 1.00 74.38 105 CYS A N 1
ATOM 842 C CA . CYS A 1 105 ? -0.459 1.133 -7.406 1.00 74.38 105 CYS A CA 1
ATOM 843 C C . CYS A 1 105 ? 0.550 2.172 -7.932 1.00 74.38 105 CYS A C 1
ATOM 845 O O . CYS A 1 105 ? 1.030 2.069 -9.059 1.00 74.38 105 CYS A O 1
ATOM 847 N N . SER A 1 106 ? 0.962 3.119 -7.084 1.00 78.38 106 SER A N 1
ATOM 848 C CA . SER A 1 106 ? 1.990 4.115 -7.410 1.00 78.38 106 SER A CA 1
ATOM 849 C C . SER A 1 106 ? 3.347 3.474 -7.729 1.00 78.38 106 SER A C 1
ATOM 851 O O . SER A 1 106 ? 3.980 3.811 -8.733 1.00 78.38 106 SER A O 1
ATOM 853 N N . GLN A 1 107 ? 3.785 2.496 -6.928 1.00 80.31 107 GLN A N 1
ATOM 854 C CA . GLN A 1 107 ? 5.044 1.785 -7.183 1.00 80.31 107 GLN A CA 1
ATOM 855 C C . GLN A 1 107 ? 4.964 0.918 -8.440 1.00 80.31 107 GLN A C 1
ATOM 857 O O . GLN A 1 107 ? 5.904 0.902 -9.234 1.00 80.31 107 GLN A O 1
ATOM 862 N N . TYR A 1 108 ? 3.831 0.253 -8.665 1.00 77.69 108 TYR A N 1
ATOM 863 C CA . TYR A 1 108 ? 3.589 -0.516 -9.881 1.00 77.69 108 TYR A CA 1
ATOM 864 C C . TYR A 1 108 ? 3.712 0.366 -11.132 1.00 77.69 108 TYR A C 1
ATOM 866 O O . TYR A 1 108 ? 4.486 0.045 -12.035 1.00 77.69 108 TYR A O 1
ATOM 874 N N . LEU A 1 109 ? 3.039 1.522 -11.154 1.00 74.12 109 LEU A N 1
ATOM 875 C CA . LEU A 1 109 ? 3.138 2.492 -12.250 1.00 74.12 109 LEU A CA 1
ATOM 876 C C . LEU A 1 109 ? 4.568 2.985 -12.459 1.00 74.12 109 LEU A C 1
ATOM 878 O O . LEU A 1 109 ? 5.048 3.053 -13.591 1.00 74.12 109 LEU A O 1
ATOM 882 N N . ARG A 1 110 ? 5.277 3.279 -11.367 1.00 80.75 110 ARG A N 1
ATOM 883 C CA . ARG A 1 110 ? 6.682 3.685 -11.418 1.00 80.75 110 ARG A CA 1
ATOM 884 C C . ARG A 1 110 ? 7.556 2.613 -12.070 1.00 80.75 110 ARG A C 1
ATOM 886 O O . ARG A 1 110 ? 8.401 2.950 -12.897 1.00 80.75 110 ARG A O 1
ATOM 893 N N . PHE A 1 111 ? 7.371 1.338 -11.733 1.00 79.44 111 PHE A N 1
ATOM 894 C CA . PHE A 1 111 ? 8.146 0.253 -12.339 1.00 79.44 111 PHE A CA 1
ATOM 895 C C . PHE A 1 111 ? 7.813 0.054 -13.815 1.00 79.44 111 PHE A C 1
ATOM 897 O O . PHE A 1 111 ? 8.739 -0.081 -14.615 1.00 79.44 111 PHE A O 1
ATOM 904 N N . GLN A 1 112 ? 6.534 0.120 -14.195 1.00 73.94 112 GLN A N 1
ATOM 905 C CA . GLN A 1 112 ? 6.131 0.076 -15.604 1.00 73.94 112 GLN A CA 1
ATOM 906 C C . GLN A 1 112 ? 6.774 1.224 -16.401 1.00 73.94 112 GLN A C 1
ATOM 908 O O . GLN A 1 112 ? 7.349 0.989 -17.463 1.00 73.94 112 GLN A O 1
ATOM 913 N N . ALA A 1 113 ? 6.800 2.441 -15.849 1.00 73.88 113 ALA A N 1
ATOM 914 C CA . ALA A 1 113 ? 7.462 3.590 -16.470 1.00 73.88 113 ALA A CA 1
ATOM 915 C C . ALA A 1 113 ? 8.991 3.417 -16.589 1.00 73.88 113 ALA A C 1
ATOM 917 O O . ALA A 1 113 ? 9.582 3.783 -17.605 1.00 73.88 113 ALA A O 1
ATOM 918 N N . ILE A 1 114 ? 9.654 2.834 -15.582 1.00 77.69 114 ILE A N 1
ATOM 919 C CA . ILE A 1 114 ? 11.100 2.549 -15.632 1.00 77.69 114 ILE A CA 1
ATOM 920 C C . ILE A 1 114 ? 11.419 1.504 -16.707 1.00 77.69 114 ILE A C 1
ATOM 922 O O . ILE A 1 114 ? 12.367 1.689 -17.475 1.00 77.69 114 ILE A O 1
ATOM 926 N N . MET A 1 115 ? 10.653 0.410 -16.761 1.00 73.38 115 MET A N 1
ATOM 927 C CA . MET A 1 115 ? 10.841 -0.646 -17.763 1.00 73.38 115 MET A CA 1
ATOM 928 C C . MET A 1 115 ? 10.620 -0.109 -19.174 1.00 73.38 115 MET A C 1
ATOM 930 O O . MET A 1 115 ? 11.420 -0.374 -20.072 1.00 73.38 115 MET A O 1
ATOM 934 N N . LEU A 1 116 ? 9.591 0.716 -19.346 1.00 70.69 116 LEU A N 1
ATOM 935 C CA . LEU A 1 116 ? 9.333 1.422 -20.588 1.00 70.69 116 LEU A CA 1
ATOM 936 C C . LEU A 1 116 ? 10.519 2.288 -21.016 1.00 70.69 116 LEU A C 1
ATOM 938 O O . LEU A 1 116 ? 11.004 2.154 -22.138 1.00 70.69 116 LEU A O 1
ATOM 942 N N . ASN A 1 117 ? 10.987 3.174 -20.136 1.00 75.31 117 ASN A N 1
ATOM 943 C CA . ASN A 1 117 ? 12.050 4.116 -20.472 1.00 75.31 117 ASN A CA 1
ATOM 944 C C . ASN A 1 117 ? 13.329 3.371 -20.889 1.00 75.31 117 ASN A C 1
ATOM 946 O O . ASN A 1 117 ? 13.945 3.686 -21.903 1.00 75.31 117 ASN A O 1
ATOM 950 N N . LYS A 1 118 ? 13.667 2.285 -20.184 1.00 74.94 118 LYS A N 1
ATOM 951 C CA . LYS A 1 118 ? 14.787 1.415 -20.566 1.00 74.94 118 LYS A CA 1
ATOM 952 C C . LYS A 1 118 ? 14.618 0.781 -21.941 1.00 74.94 118 LYS A C 1
ATOM 954 O O . LYS A 1 118 ? 15.593 0.699 -22.684 1.00 74.94 118 LYS A O 1
ATOM 959 N N . ARG A 1 119 ? 13.405 0.357 -22.296 1.00 71.88 119 ARG A N 1
ATOM 960 C CA . ARG A 1 119 ? 13.126 -0.223 -23.613 1.00 71.88 119 ARG A CA 1
ATOM 961 C C . ARG A 1 119 ? 13.271 0.812 -24.728 1.00 71.88 119 ARG A C 1
ATOM 963 O O . ARG A 1 119 ? 13.857 0.491 -25.755 1.00 71.88 119 ARG A O 1
ATOM 970 N N . ILE A 1 120 ? 12.814 2.046 -24.504 1.00 72.62 120 ILE A N 1
ATOM 971 C CA . ILE A 1 120 ? 13.001 3.160 -25.446 1.00 72.62 120 ILE A CA 1
ATOM 972 C C . ILE A 1 120 ? 14.490 3.473 -25.611 1.00 72.62 120 ILE A C 1
ATOM 974 O O . ILE A 1 120 ? 14.962 3.546 -26.736 1.00 72.62 120 ILE A O 1
ATOM 978 N N . ILE A 1 121 ? 15.248 3.591 -24.516 1.00 77.19 121 ILE A N 1
ATOM 979 C CA . ILE A 1 121 ? 16.696 3.853 -24.573 1.00 77.19 121 ILE A CA 1
ATOM 980 C C . ILE A 1 121 ? 17.424 2.750 -25.348 1.00 77.19 121 ILE A C 1
ATOM 982 O O . ILE A 1 121 ? 18.239 3.059 -26.209 1.00 77.19 121 ILE A O 1
ATOM 986 N N . CYS A 1 122 ? 17.103 1.479 -25.087 1.00 73.94 122 CYS A N 1
ATOM 987 C CA . CYS A 1 122 ? 17.707 0.350 -25.792 1.00 73.94 122 CYS A CA 1
ATOM 988 C C . CYS A 1 122 ? 17.417 0.392 -27.301 1.00 73.94 122 CYS A C 1
ATOM 990 O O . CYS A 1 122 ? 18.334 0.209 -28.098 1.00 73.94 122 CYS A O 1
ATOM 992 N N . LEU A 1 123 ? 16.178 0.709 -27.697 1.00 70.62 123 LEU A N 1
ATOM 993 C CA . LEU A 1 123 ? 15.818 0.899 -29.106 1.00 70.62 123 LEU A CA 1
ATOM 994 C C . LEU A 1 123 ? 16.579 2.079 -29.723 1.00 70.62 123 LEU A C 1
ATOM 996 O O . LEU A 1 123 ? 17.181 1.929 -30.781 1.00 70.62 123 LEU A O 1
ATOM 1000 N N . THR A 1 124 ? 16.613 3.231 -29.052 1.00 73.75 124 THR A N 1
ATOM 1001 C CA . THR A 1 124 ? 17.328 4.426 -29.523 1.00 73.75 124 THR A CA 1
ATOM 1002 C C . THR A 1 124 ? 18.829 4.174 -29.674 1.00 73.75 124 THR A C 1
ATOM 1004 O O . THR A 1 124 ? 19.446 4.661 -30.615 1.00 73.75 124 THR A O 1
ATOM 1007 N N . GLU A 1 125 ? 19.438 3.397 -28.779 1.00 74.12 125 GLU A N 1
ATOM 1008 C CA . GLU A 1 125 ? 20.857 3.045 -28.856 1.00 74.12 125 GLU A CA 1
ATOM 1009 C C . GLU A 1 125 ? 21.150 2.039 -29.981 1.00 74.12 125 GLU A C 1
ATOM 1011 O O . GLU A 1 125 ? 22.150 2.192 -30.683 1.00 74.12 125 GLU A O 1
ATOM 1016 N N . GLN A 1 126 ? 20.253 1.076 -30.229 1.00 68.38 126 GLN A N 1
ATOM 1017 C CA . GLN A 1 126 ? 20.317 0.198 -31.407 1.00 68.38 126 GLN A CA 1
ATOM 1018 C C . GLN A 1 126 ? 20.204 0.989 -32.720 1.00 68.38 126 GLN A C 1
ATOM 1020 O O . GLN A 1 126 ? 20.963 0.738 -33.657 1.00 68.38 126 GLN A O 1
ATOM 1025 N N . LEU A 1 127 ? 19.315 1.986 -32.757 1.00 63.66 127 LEU A N 1
ATOM 1026 C CA . LEU A 1 127 ? 19.162 2.936 -33.863 1.00 63.66 127 LEU A CA 1
ATOM 1027 C C . LEU A 1 127 ? 20.393 3.833 -34.054 1.00 63.66 127 LEU A C 1
ATOM 1029 O O . LEU A 1 127 ? 20.720 4.178 -35.182 1.00 63.66 127 LEU A O 1
ATOM 1033 N N . ARG A 1 128 ? 21.088 4.208 -32.972 1.00 64.56 128 ARG A N 1
ATOM 1034 C CA . ARG A 1 128 ? 22.292 5.056 -33.024 1.00 64.56 128 ARG A CA 1
ATOM 1035 C C . ARG A 1 128 ? 23.532 4.305 -33.516 1.00 64.56 128 ARG A C 1
ATOM 1037 O O . ARG A 1 128 ? 24.395 4.912 -34.139 1.00 64.56 128 ARG A O 1
ATOM 1044 N N . ASN A 1 129 ? 23.642 3.014 -33.202 1.00 63.38 129 ASN A N 1
ATOM 1045 C CA . ASN A 1 129 ? 24.808 2.186 -33.537 1.00 63.38 129 ASN A CA 1
ATOM 1046 C C . ASN A 1 129 ? 24.718 1.523 -34.924 1.00 63.38 129 ASN A C 1
ATOM 1048 O O . ASN A 1 129 ? 25.639 0.812 -35.320 1.00 63.38 129 ASN A O 1
ATOM 1052 N N . THR A 1 130 ? 23.628 1.751 -35.650 1.00 58.88 130 THR A N 1
ATOM 1053 C CA . THR A 1 130 ? 23.387 1.226 -36.995 1.00 58.88 130 THR A CA 1
ATOM 1054 C C . THR A 1 130 ? 23.200 2.412 -37.939 1.00 58.88 130 THR A C 1
ATOM 1056 O O . THR A 1 130 ? 22.654 3.430 -37.519 1.00 58.88 130 THR A O 1
ATOM 1059 N N . ASP A 1 131 ? 23.659 2.315 -39.191 1.00 63.75 131 ASP A N 1
ATOM 1060 C CA . ASP A 1 131 ? 23.560 3.414 -40.160 1.00 63.75 131 ASP A CA 1
ATOM 1061 C C . ASP A 1 131 ? 22.097 3.863 -40.309 1.00 63.75 131 ASP A C 1
ATOM 1063 O O . ASP A 1 131 ? 21.238 3.148 -40.834 1.00 63.75 131 ASP A O 1
ATOM 1067 N N . SER A 1 132 ? 21.803 5.038 -39.756 1.00 57.62 132 SER A N 1
ATOM 1068 C CA . SER A 1 132 ? 20.435 5.498 -39.491 1.00 57.62 132 SER A CA 1
ATOM 1069 C C . SER A 1 132 ? 19.597 5.677 -40.763 1.00 57.62 132 SER A C 1
ATOM 1071 O O . SER A 1 132 ? 18.384 5.488 -40.720 1.00 57.62 132 SER A O 1
ATOM 1073 N N . GLU A 1 133 ? 20.225 5.935 -41.913 1.00 57.97 133 GLU A N 1
ATOM 1074 C CA . GLU A 1 133 ? 19.542 5.992 -43.214 1.00 57.97 133 GLU A CA 1
ATOM 1075 C C . GLU A 1 133 ? 19.089 4.622 -43.738 1.00 57.97 133 GLU A C 1
ATOM 1077 O O . GLU A 1 133 ? 18.091 4.547 -44.458 1.00 57.97 133 GLU A O 1
ATOM 1082 N N . ILE A 1 134 ? 19.786 3.539 -43.379 1.00 59.94 134 ILE A N 1
ATOM 1083 C CA . ILE A 1 134 ? 19.475 2.183 -43.854 1.00 59.94 134 ILE A CA 1
ATOM 1084 C C . ILE A 1 134 ? 18.307 1.605 -43.046 1.00 59.94 134 ILE A C 1
ATOM 1086 O O . ILE A 1 134 ? 17.355 1.100 -43.632 1.00 59.94 134 ILE A O 1
ATOM 1090 N N . LEU A 1 135 ? 18.311 1.773 -41.719 1.00 59.88 135 LEU A N 1
ATOM 1091 C CA . LEU A 1 135 ? 17.202 1.346 -40.850 1.00 59.88 135 LEU A CA 1
ATOM 1092 C C . LEU A 1 135 ? 15.920 2.159 -41.053 1.00 59.88 135 LEU A C 1
ATOM 1094 O O . LEU A 1 135 ? 14.825 1.620 -40.928 1.00 59.88 135 LEU A O 1
ATOM 1098 N N . LEU A 1 136 ? 16.031 3.455 -41.364 1.00 60.06 136 LEU A N 1
ATOM 1099 C CA . LEU A 1 136 ? 14.864 4.281 -41.685 1.00 60.06 136 LEU A CA 1
ATOM 1100 C C . LEU A 1 136 ? 14.258 3.939 -43.051 1.00 60.06 136 LEU A C 1
ATOM 1102 O O . LEU A 1 136 ? 13.154 4.389 -43.324 1.00 60.06 136 LEU A O 1
ATOM 1106 N N . ARG A 1 137 ? 14.935 3.174 -43.911 1.00 60.31 137 ARG A N 1
ATOM 1107 C CA . ARG A 1 13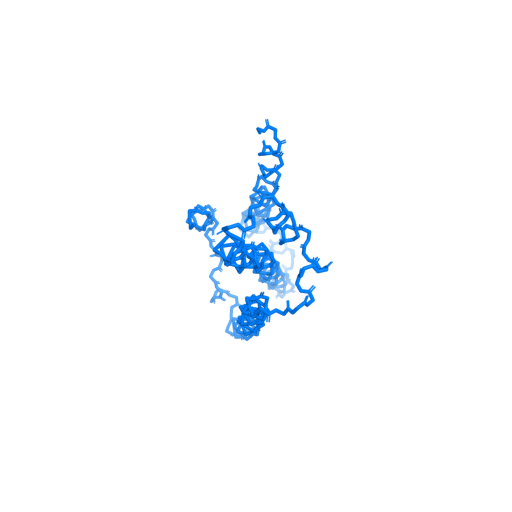7 ? 14.366 2.658 -45.169 1.00 60.31 137 ARG A CA 1
ATOM 1108 C C . ARG A 1 137 ? 13.967 1.189 -45.103 1.00 60.31 137 ARG A C 1
ATOM 1110 O O . ARG A 1 137 ? 13.340 0.704 -46.037 1.00 60.31 137 ARG A O 1
ATOM 1117 N N . ASP A 1 138 ? 14.330 0.503 -44.028 1.00 71.88 138 ASP A N 1
ATOM 1118 C CA . ASP A 1 138 ? 13.959 -0.882 -43.793 1.00 71.88 138 ASP A CA 1
ATOM 1119 C C . ASP A 1 138 ? 12.487 -0.941 -43.347 1.00 71.88 138 ASP A C 1
ATOM 1121 O O . ASP A 1 138 ? 12.133 -0.577 -42.221 1.00 71.88 138 ASP A O 1
ATOM 1125 N N . GLU A 1 139 ? 11.614 -1.342 -44.274 1.00 74.56 139 GLU A N 1
ATOM 1126 C CA . GLU A 1 139 ? 10.171 -1.453 -44.043 1.00 74.56 139 GLU A CA 1
ATOM 1127 C C . GLU A 1 139 ? 9.839 -2.463 -42.935 1.00 74.56 139 GLU A C 1
ATOM 1129 O O . GLU A 1 139 ? 8.910 -2.224 -42.159 1.00 74.56 139 GLU A O 1
ATOM 1134 N N . ASP A 1 140 ? 10.624 -3.536 -42.788 1.00 71.94 140 ASP A N 1
ATOM 1135 C CA . ASP A 1 140 ? 10.415 -4.546 -41.746 1.00 71.94 140 ASP A CA 1
ATOM 1136 C C . ASP A 1 140 ? 10.747 -3.971 -40.365 1.00 71.94 140 ASP A C 1
ATOM 1138 O O . ASP A 1 140 ? 10.010 -4.170 -39.389 1.00 71.94 140 ASP A O 1
ATOM 1142 N N . PHE A 1 141 ? 11.821 -3.182 -40.278 1.00 66.25 141 PHE A N 1
ATOM 1143 C CA . PHE A 1 141 ? 12.179 -2.475 -39.052 1.00 66.25 141 PHE A CA 1
ATOM 1144 C C . PHE A 1 141 ? 11.138 -1.414 -38.676 1.00 66.25 141 PHE A C 1
ATOM 1146 O O . PHE A 1 141 ? 10.726 -1.336 -37.514 1.00 66.25 141 PHE A O 1
ATOM 1153 N N . GLN A 1 142 ? 10.676 -0.614 -39.641 1.00 64.75 142 GLN A N 1
ATOM 1154 C CA . GLN A 1 142 ? 9.639 0.389 -39.401 1.00 64.75 142 GLN A CA 1
ATOM 1155 C C . GLN A 1 142 ? 8.314 -0.242 -38.968 1.00 64.75 142 GLN A C 1
ATOM 1157 O O . GLN A 1 142 ? 7.679 0.261 -38.037 1.00 64.75 142 GLN A O 1
ATOM 1162 N N . ALA A 1 143 ? 7.911 -1.351 -39.591 1.00 72.88 143 ALA A N 1
ATOM 1163 C CA . ALA A 1 143 ? 6.696 -2.075 -39.238 1.00 72.88 143 ALA A CA 1
ATOM 1164 C C . ALA A 1 143 ? 6.769 -2.636 -37.810 1.00 72.88 143 ALA A C 1
ATOM 1166 O O . ALA A 1 143 ? 5.831 -2.470 -37.026 1.00 72.88 143 ALA A O 1
ATOM 1167 N N . GLU A 1 144 ? 7.897 -3.236 -37.426 1.00 68.44 144 GLU A N 1
ATOM 1168 C CA . GLU A 1 144 ? 8.091 -3.770 -36.076 1.00 68.44 144 GLU A CA 1
ATOM 1169 C C . GLU A 1 144 ? 8.196 -2.651 -35.023 1.00 68.44 144 GLU A C 1
ATOM 1171 O O . GLU A 1 144 ? 7.648 -2.772 -33.921 1.00 68.44 144 GLU A O 1
ATOM 1176 N N . PHE A 1 145 ? 8.838 -1.527 -35.349 1.00 65.75 145 PHE A N 1
ATOM 1177 C CA . PHE A 1 145 ? 8.896 -0.350 -34.480 1.00 65.75 145 PHE A CA 1
ATOM 1178 C C . PHE A 1 145 ? 7.512 0.277 -34.280 1.00 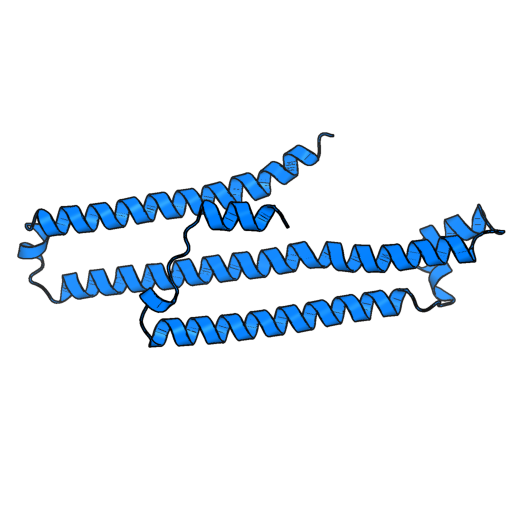65.75 145 PHE A C 1
ATOM 1180 O O . PHE A 1 145 ? 7.105 0.535 -33.143 1.00 65.75 145 PHE A O 1
ATOM 1187 N N . HIS A 1 146 ? 6.755 0.451 -35.365 1.00 70.19 146 HIS A N 1
ATOM 1188 C CA . HIS A 1 146 ? 5.385 0.949 -35.328 1.00 70.19 146 HIS A CA 1
ATOM 1189 C C . HIS A 1 146 ? 4.492 0.031 -34.489 1.00 70.19 146 HIS A C 1
ATOM 1191 O O . HIS A 1 146 ? 3.831 0.502 -33.565 1.00 70.19 146 HIS A O 1
ATOM 1197 N N . ARG A 1 147 ? 4.555 -1.288 -34.714 1.00 73.62 147 ARG A N 1
ATOM 1198 C CA . ARG A 1 147 ? 3.815 -2.285 -33.927 1.00 73.62 147 ARG A CA 1
ATOM 1199 C C . ARG A 1 147 ? 4.110 -2.161 -32.433 1.00 73.62 147 ARG A C 1
ATOM 1201 O O . ARG A 1 147 ? 3.197 -2.210 -31.613 1.00 73.62 147 ARG A O 1
ATOM 1208 N N . ARG A 1 148 ? 5.378 -1.975 -32.059 1.00 64.44 148 ARG A N 1
ATOM 1209 C CA . ARG A 1 148 ? 5.792 -1.837 -30.653 1.00 64.44 148 ARG A CA 1
ATOM 1210 C C . ARG A 1 148 ? 5.308 -0.535 -30.018 1.00 64.44 148 ARG A C 1
ATOM 1212 O O . ARG A 1 148 ? 4.927 -0.565 -28.850 1.00 64.44 148 ARG A O 1
ATOM 1219 N N . ILE A 1 149 ? 5.299 0.576 -30.756 1.00 66.94 149 ILE A N 1
ATOM 1220 C CA . ILE A 1 149 ? 4.759 1.858 -30.275 1.00 66.94 149 ILE A CA 1
ATOM 1221 C C . ILE A 1 149 ? 3.236 1.813 -30.149 1.00 66.94 149 ILE A C 1
ATOM 1223 O O . ILE A 1 149 ? 2.707 2.312 -29.160 1.00 66.94 149 ILE A O 1
ATOM 1227 N N . VAL A 1 150 ? 2.527 1.201 -31.098 1.00 71.75 150 VAL A N 1
ATOM 1228 C CA . VAL A 1 150 ? 1.063 1.067 -31.037 1.00 71.75 150 VAL A CA 1
ATOM 1229 C C . VAL A 1 150 ? 0.655 0.257 -29.812 1.00 71.75 150 VAL A C 1
ATOM 1231 O O . VAL A 1 150 ? -0.093 0.765 -28.981 1.00 71.75 150 VAL A O 1
ATOM 1234 N N . VAL A 1 151 ? 1.255 -0.924 -29.615 1.00 71.12 151 VAL A N 1
ATOM 1235 C CA . VAL A 1 151 ? 1.030 -1.738 -28.406 1.00 71.12 151 VAL A CA 1
ATOM 1236 C C . VAL A 1 151 ? 1.364 -0.942 -27.144 1.00 71.12 151 VAL A C 1
ATOM 1238 O O . VAL A 1 151 ? 0.681 -1.058 -26.133 1.00 71.12 151 VAL A O 1
ATOM 1241 N N . PHE A 1 152 ? 2.403 -0.107 -27.184 1.00 65.75 152 PHE A N 1
ATOM 1242 C CA . PHE A 1 152 ? 2.782 0.739 -26.059 1.00 65.75 152 PHE A CA 1
ATOM 1243 C C . PHE A 1 152 ? 1.728 1.816 -25.727 1.00 65.75 152 PHE A C 1
ATOM 1245 O O . PHE A 1 152 ? 1.372 1.990 -24.558 1.00 65.75 152 PHE A O 1
ATOM 1252 N N . VAL A 1 153 ? 1.209 2.519 -26.734 1.00 70.81 153 VAL A N 1
ATOM 1253 C CA . VAL A 1 153 ? 0.185 3.561 -26.569 1.00 70.81 153 VAL A CA 1
ATOM 1254 C C . VAL A 1 153 ? -1.145 2.956 -26.123 1.00 70.81 153 VAL A C 1
ATOM 1256 O O . VAL A 1 153 ? -1.768 3.482 -25.201 1.00 70.81 153 VAL A O 1
ATOM 1259 N N . GLU A 1 154 ? -1.553 1.829 -26.707 1.00 72.25 154 GLU A N 1
ATOM 1260 C CA . GLU A 1 154 ? -2.763 1.098 -26.312 1.00 72.25 154 GLU A CA 1
ATOM 1261 C C . GLU A 1 154 ? -2.696 0.673 -24.846 1.00 72.25 154 GLU A C 1
ATOM 1263 O O . GLU A 1 154 ? -3.611 0.952 -24.074 1.00 72.25 154 GLU A O 1
ATOM 1268 N N . ARG A 1 155 ? -1.555 0.128 -24.419 1.00 65.19 155 ARG A N 1
ATOM 1269 C CA . ARG A 1 155 ? -1.317 -0.278 -23.032 1.00 65.19 155 ARG A CA 1
ATOM 1270 C C . ARG A 1 155 ? -1.361 0.894 -22.055 1.00 65.19 155 ARG A C 1
ATOM 1272 O O . ARG A 1 155 ? -1.921 0.784 -20.967 1.00 65.19 155 ARG A O 1
ATOM 1279 N N . HIS A 1 156 ? -0.762 2.028 -22.419 1.00 66.81 156 HIS A N 1
ATOM 1280 C CA . HIS A 1 156 ? -0.819 3.229 -21.589 1.00 66.81 156 HIS A CA 1
ATOM 1281 C C . HIS A 1 156 ? -2.262 3.738 -21.471 1.00 66.81 156 HIS A C 1
ATOM 1283 O O . HIS A 1 156 ? -2.693 4.118 -20.379 1.00 66.81 156 HIS A O 1
ATOM 1289 N N . LEU A 1 157 ? -3.023 3.715 -22.567 1.00 70.12 157 LEU A N 1
ATOM 1290 C CA . LEU A 1 157 ? -4.433 4.094 -22.574 1.00 70.12 157 LEU A CA 1
ATOM 1291 C C . LEU A 1 157 ? -5.291 3.133 -21.745 1.00 70.12 157 LEU A C 1
ATOM 1293 O O . LEU A 1 157 ? -6.178 3.601 -21.036 1.00 70.12 157 LEU A O 1
ATOM 1297 N N . GLU A 1 158 ? -5.019 1.829 -21.770 1.00 67.75 158 GLU A N 1
ATOM 1298 C CA . GLU A 1 158 ? -5.683 0.827 -20.925 1.00 67.75 158 GLU A CA 1
ATOM 1299 C C . GLU A 1 158 ? -5.395 1.045 -19.442 1.00 67.75 158 GLU A C 1
ATOM 1301 O O . GLU A 1 158 ? -6.323 1.063 -18.636 1.00 67.75 158 GLU A O 1
ATOM 1306 N N . ILE A 1 159 ? -4.136 1.292 -19.073 1.00 65.56 159 ILE A N 1
ATOM 1307 C CA . ILE A 1 159 ? -3.754 1.612 -17.690 1.00 65.56 159 ILE A CA 1
ATOM 1308 C C . ILE A 1 159 ? -4.464 2.888 -17.231 1.00 65.56 159 ILE A C 1
ATOM 1310 O O . ILE A 1 159 ? -5.061 2.913 -16.155 1.00 65.56 159 ILE A O 1
ATOM 1314 N N . CYS A 1 160 ? -4.448 3.938 -18.057 1.00 66.69 160 CYS A N 1
ATOM 1315 C CA . CYS A 1 160 ? -5.145 5.183 -17.757 1.00 66.69 160 CYS A CA 1
ATOM 1316 C C . CYS A 1 160 ? -6.649 4.962 -17.600 1.00 66.69 160 CYS A C 1
ATOM 1318 O O . CYS A 1 160 ? -7.208 5.423 -16.612 1.00 66.69 160 CYS A O 1
ATOM 1320 N N . LYS A 1 161 ? -7.296 4.230 -18.514 1.00 68.62 161 LYS A N 1
ATOM 1321 C CA . LYS A 1 161 ? -8.729 3.915 -18.434 1.00 68.62 161 LYS A CA 1
ATOM 1322 C C . LYS A 1 161 ? -9.058 3.077 -17.204 1.00 68.62 161 LYS A C 1
ATOM 1324 O O . LYS A 1 161 ? -9.965 3.444 -16.474 1.00 68.62 161 LYS A O 1
ATOM 1329 N N . SER A 1 162 ? -8.308 2.016 -16.918 1.00 63.19 162 SER A N 1
ATOM 1330 C CA . SER A 1 162 ? -8.553 1.143 -15.762 1.00 63.19 162 SER A CA 1
ATOM 1331 C C . SER A 1 162 ? -8.451 1.911 -14.440 1.00 63.19 162 SER A C 1
ATOM 1333 O O . SER A 1 162 ? -9.310 1.772 -13.569 1.00 63.19 162 SER A O 1
ATOM 1335 N N . ILE A 1 163 ? -7.463 2.805 -14.322 1.00 61.94 163 ILE A N 1
ATOM 1336 C CA . ILE A 1 163 ? -7.328 3.707 -13.172 1.00 61.94 163 ILE A CA 1
ATOM 1337 C C . ILE A 1 163 ? -8.501 4.689 -13.117 1.00 61.94 163 ILE A C 1
ATOM 1339 O O . ILE A 1 163 ? -9.121 4.831 -12.067 1.00 61.94 163 ILE A O 1
ATOM 1343 N N . PHE A 1 164 ? -8.846 5.340 -14.229 1.00 61.44 164 PHE A N 1
ATOM 1344 C CA . PHE A 1 164 ? -9.900 6.357 -14.261 1.00 61.44 164 PHE A CA 1
ATOM 1345 C C . PHE A 1 164 ? -11.281 5.759 -13.961 1.00 61.44 164 PHE A C 1
ATOM 1347 O O . PHE A 1 164 ? -12.003 6.267 -13.110 1.00 61.44 164 PHE A O 1
ATOM 1354 N N . THR A 1 165 ? -11.636 4.636 -14.585 1.00 61.84 165 THR A N 1
ATOM 1355 C CA . THR A 1 165 ? -12.936 3.977 -14.420 1.00 61.84 165 THR A CA 1
ATOM 1356 C C . THR A 1 165 ? -13.102 3.377 -13.023 1.00 61.84 165 THR A C 1
ATOM 1358 O O . THR A 1 165 ? -14.187 3.467 -12.448 1.00 61.84 165 THR A O 1
ATOM 1361 N N . LYS A 1 166 ? -12.046 2.818 -12.415 1.00 54.59 166 LYS A N 1
ATOM 1362 C CA . LYS A 1 166 ? -12.133 2.267 -11.049 1.00 54.59 166 LYS A CA 1
ATOM 1363 C C . LYS A 1 166 ? -12.060 3.333 -9.954 1.00 54.59 166 LYS A C 1
ATOM 1365 O O . LYS A 1 166 ? -12.666 3.127 -8.911 1.00 54.59 166 LYS A O 1
ATOM 1370 N N . PHE A 1 167 ? -11.391 4.468 -10.173 1.00 52.00 167 PHE A N 1
ATOM 1371 C CA . PHE A 1 167 ? -11.387 5.567 -9.197 1.00 52.00 167 PHE A CA 1
ATOM 1372 C C . PHE A 1 167 ? -12.625 6.476 -9.293 1.00 52.00 167 PHE A C 1
ATOM 1374 O O . PHE A 1 167 ? -13.079 6.950 -8.256 1.00 52.00 167 PHE A O 1
ATOM 1381 N N . LEU A 1 168 ? -13.213 6.678 -10.481 1.00 48.31 168 LEU A N 1
ATOM 1382 C CA . LEU A 1 168 ? -14.431 7.493 -10.647 1.00 48.31 168 LEU A CA 1
ATOM 1383 C C . LEU A 1 168 ? -15.740 6.714 -10.478 1.00 48.31 168 LEU A C 1
ATOM 1385 O O . LEU A 1 168 ? -16.727 7.307 -10.060 1.00 48.31 168 LEU A O 1
ATOM 1389 N N . SER A 1 169 ? -15.775 5.392 -10.694 1.00 45.56 169 SER A N 1
ATOM 1390 C CA . SER A 1 169 ? -16.981 4.605 -10.356 1.00 45.56 169 SER A CA 1
ATOM 1391 C C . SER A 1 169 ? -17.235 4.500 -8.846 1.00 45.56 169 SER A C 1
ATOM 1393 O O . SER A 1 169 ? -18.347 4.189 -8.430 1.00 45.56 169 SER A O 1
ATOM 1395 N N . VAL A 1 170 ? -16.249 4.832 -8.004 1.00 45.78 170 VAL A N 1
ATOM 1396 C CA . VAL A 1 170 ? -16.456 5.010 -6.554 1.00 45.78 170 VAL A CA 1
ATOM 1397 C C . VAL A 1 170 ? -17.285 6.271 -6.260 1.00 45.78 170 VAL A C 1
ATOM 1399 O O . VAL A 1 170 ? -17.940 6.347 -5.221 1.00 45.78 170 VAL A O 1
ATOM 1402 N N . GLU A 1 171 ? -17.329 7.239 -7.177 1.00 42.50 171 GLU A N 1
ATOM 1403 C CA . GLU A 1 171 ? -18.144 8.451 -7.042 1.00 42.50 171 GLU A CA 1
ATOM 1404 C C . GLU A 1 171 ? -19.622 8.208 -7.410 1.00 42.50 171 GLU A C 1
ATOM 1406 O O . GLU A 1 171 ? -20.505 8.863 -6.854 1.00 42.50 171 GLU A O 1
ATOM 1411 N N . ASP A 1 172 ? -19.915 7.182 -8.219 1.00 42.69 172 ASP A N 1
ATOM 1412 C CA . ASP A 1 172 ? -21.289 6.749 -8.527 1.00 42.69 172 ASP A CA 1
ATOM 1413 C C . ASP A 1 172 ? -21.954 5.953 -7.388 1.00 42.69 172 ASP A C 1
ATOM 1415 O O . ASP A 1 172 ? -23.181 5.907 -7.301 1.00 42.69 172 ASP A O 1
ATOM 1419 N N . TYR A 1 173 ? -21.182 5.427 -6.429 1.00 42.22 173 TYR A N 1
ATOM 1420 C CA . TYR A 1 173 ? -21.731 4.865 -5.184 1.00 42.22 173 TYR A CA 1
ATOM 1421 C C . TYR A 1 173 ? -22.107 5.928 -4.138 1.00 42.22 173 TYR A C 1
ATOM 1423 O O . TYR A 1 173 ? -22.610 5.580 -3.074 1.00 42.22 173 TYR A O 1
ATOM 1431 N N . ARG A 1 174 ? -21.911 7.226 -4.422 1.00 40.78 174 ARG A N 1
ATOM 1432 C CA . ARG A 1 174 ? -22.342 8.337 -3.551 1.00 40.78 174 ARG A CA 1
ATOM 1433 C C . ARG A 1 174 ? -23.754 8.860 -3.890 1.00 40.78 174 ARG A C 1
ATOM 1435 O O . ARG A 1 174 ? -24.168 9.886 -3.356 1.00 40.78 174 ARG A O 1
ATOM 1442 N N . LYS A 1 175 ? -24.485 8.173 -4.781 1.00 39.94 175 LYS A N 1
ATOM 1443 C CA . LYS A 1 175 ? -25.881 8.471 -5.173 1.00 39.94 175 LYS A CA 1
ATOM 1444 C C . LYS A 1 175 ? -26.880 7.341 -4.857 1.00 39.94 175 LYS A C 1
ATOM 1446 O O . LYS A 1 175 ? -27.938 7.273 -5.481 1.00 39.94 175 LYS A O 1
ATOM 1451 N N . LEU A 1 176 ? -26.564 6.491 -3.884 1.00 37.97 176 LEU A N 1
ATOM 1452 C CA . LEU A 1 176 ? -27.497 5.581 -3.206 1.00 37.97 176 LEU A CA 1
ATOM 1453 C C . LEU A 1 176 ? -27.410 5.828 -1.699 1.00 37.97 176 LEU A C 1
ATOM 1455 O O . LEU A 1 176 ? -28.456 5.670 -1.036 1.00 37.97 176 LEU A O 1
#

Secondary structure (DSSP, 8-state):
-HHHHHHHHH--PPPGGGG-HHHHHHHHHHHHHHHHHHHHHHHHHHHHHHHHHS--TTHHHH-HHHHHHHHH-GGGHHHHHHHHHHHHHHHHHHHHHHHHHHHHHHHHHHHHHHHHHHHHHHHHHHHHSS-HHHHTT-HHHHHHHHHHHHHHHHHHHHHHHHHHHHHHHHHHGGG-

Sequence (176 aa):
MHVWDNLSEELTPWDIDAAGPQTSKSIQRQLRTVEIIVMVALLGTVFAGFAFVVPSELDYQTFFVVKLISDHFPNKKDFLTYIYKLLLLVTAYTTAMPCIVFVYCSQYLRFQAIMLNKRIICLTEQLRNTDSEILLRDEDFQAEFHRRIVVFVERHLEICKSIFTKFLSVEDYRKL

Foldseek 3Di:
DVVVVVVCVLDVDDDLVVLDDVSSVVLVVVVVVLVVVLVVVLVVLLVVLVVLLPDDPCCCVVPPVLVVCCVPPVVCSVVVVNVVSVVSSVVSVVVVVVVSVVSVLVSSVVSVVVSVVSVVVVVVVVCVVDDVVVLVPPPVNVVVVVVVVVVVVVSVVSSVCVVCCVVCVVVVVVPD